Protein AF-A0A7S2BGM7-F1 (afdb_monomer_lite)

Radius of gyration: 14.48 Å; chains: 1; bounding box: 44×31×35 Å

Organism: NCBI:txid327968

Secondary structure (DSSP, 8-state):
--EE-S-EEES-EE--SSPEE-S--EEES-EE-S-EES-EEPTT-EEES-EETT-EES-EEES-EEES-B--SSGGGGTT-EEET-EEES-EEE---TTS---B-TT-EEES-EEE--SS-SS--EEEP-HHHHHHTT-TT-EEE---

Structure (mmCIF, N/CA/C/O backbone):
data_AF-A0A7S2BGM7-F1
#
_entry.id   AF-A0A7S2BGM7-F1
#
loop_
_atom_site.group_PDB
_atom_site.id
_atom_site.type_symbol
_atom_site.label_atom_id
_atom_site.label_alt_id
_atom_site.label_comp_id
_atom_site.label_asym_id
_atom_site.label_entity_id
_atom_site.label_seq_id
_atom_site.pdbx_PDB_ins_code
_atom_site.Cartn_x
_atom_site.Cartn_y
_atom_site.Cartn_z
_atom_site.occupancy
_atom_site.B_iso_or_equiv
_atom_site.auth_seq_id
_atom_site.auth_comp_id
_atom_site.auth_asym_id
_atom_site.auth_atom_id
_atom_site.pdbx_PDB_model_num
ATOM 1 N N . CYS A 1 1 ? -22.661 -4.334 13.065 1.00 34.50 1 CYS A N 1
ATOM 2 C CA . CYS A 1 1 ? -22.634 -2.870 12.850 1.00 34.50 1 CYS A CA 1
ATOM 3 C C . CYS A 1 1 ? -21.299 -2.376 13.364 1.00 34.50 1 CYS A C 1
ATOM 5 O O . CYS A 1 1 ? -21.236 -1.906 14.489 1.00 34.50 1 CYS A O 1
ATOM 7 N N . ASP A 1 2 ? -20.240 -2.517 12.574 1.00 39.84 2 ASP A N 1
ATOM 8 C CA . ASP A 1 2 ? -18.893 -2.179 13.034 1.00 39.84 2 ASP A CA 1
ATOM 9 C C . ASP A 1 2 ? -18.531 -0.811 12.476 1.00 39.84 2 ASP A C 1
ATOM 11 O O . ASP A 1 2 ? -18.000 -0.674 11.375 1.00 39.84 2 ASP A O 1
ATOM 15 N N . LEU A 1 3 ? -18.971 0.213 13.212 1.00 44.00 3 LEU A N 1
ATOM 16 C CA . LEU A 1 3 ? -18.771 1.618 12.886 1.00 44.00 3 LEU A CA 1
ATOM 17 C C . LEU A 1 3 ? -17.690 2.170 13.807 1.00 44.00 3 LEU A C 1
ATOM 19 O O . LEU A 1 3 ? -17.942 2.608 14.926 1.00 44.00 3 LEU A O 1
ATOM 23 N N . VAL A 1 4 ? -16.460 2.119 13.321 1.00 52.19 4 VAL A N 1
ATOM 24 C CA . VAL A 1 4 ? -15.341 2.781 13.968 1.00 52.19 4 VAL A CA 1
ATOM 25 C C . VAL A 1 4 ? -15.360 4.252 13.535 1.00 52.19 4 VAL A C 1
ATOM 27 O O . VAL A 1 4 ? -14.919 4.594 12.438 1.00 52.19 4 VAL A O 1
ATOM 30 N N . GLU A 1 5 ? -15.945 5.135 14.349 1.00 43.38 5 GLU A N 1
ATOM 31 C CA . GLU A 1 5 ? -15.914 6.580 14.095 1.00 43.38 5 GLU A CA 1
ATOM 32 C C . GLU A 1 5 ? -14.514 7.142 14.369 1.00 43.38 5 GLU A C 1
ATOM 34 O O . GLU A 1 5 ? -13.988 6.927 15.453 1.00 43.38 5 GLU A O 1
ATOM 39 N N . ALA A 1 6 ? -13.928 7.838 13.381 1.00 48.66 6 ALA A N 1
ATOM 40 C CA . ALA A 1 6 ? -12.696 8.640 13.460 1.00 48.66 6 ALA A CA 1
ATOM 41 C C . ALA A 1 6 ? -11.733 8.242 14.599 1.00 48.66 6 ALA A C 1
ATOM 43 O O . ALA A 1 6 ? -11.529 8.997 15.550 1.00 48.66 6 ALA A O 1
ATOM 44 N N . LEU A 1 7 ? -11.165 7.035 14.523 1.00 62.47 7 LEU A N 1
ATOM 45 C CA . LEU A 1 7 ? -10.219 6.574 15.531 1.00 62.47 7 LEU A CA 1
ATOM 46 C C . LEU A 1 7 ? -8.794 7.027 15.226 1.00 62.47 7 LEU A C 1
ATOM 48 O O . LEU A 1 7 ? -8.312 6.944 14.095 1.00 62.47 7 LEU A O 1
ATOM 52 N N . ASN A 1 8 ? -8.137 7.462 16.297 1.00 57.66 8 ASN A N 1
ATOM 53 C CA . ASN A 1 8 ? -6.714 7.731 16.372 1.00 57.66 8 ASN A CA 1
ATOM 54 C C . ASN A 1 8 ? -6.051 6.565 17.106 1.00 57.66 8 ASN A C 1
ATOM 56 O O . ASN A 1 8 ? -6.105 6.495 18.335 1.00 57.66 8 ASN A O 1
ATOM 60 N N . PHE A 1 9 ? -5.415 5.654 16.380 1.00 72.81 9 PHE A N 1
ATOM 61 C CA . PHE A 1 9 ? -4.743 4.500 16.983 1.00 72.81 9 PHE A CA 1
ATOM 62 C C . PHE A 1 9 ? -3.279 4.838 17.252 1.00 72.81 9 PHE A C 1
ATOM 64 O O . PHE A 1 9 ? -2.578 5.246 16.331 1.00 72.81 9 PHE A O 1
ATOM 71 N N . HIS A 1 10 ? -2.825 4.677 18.498 1.00 70.81 10 HIS A N 1
ATOM 72 C CA . HIS A 1 10 ? -1.474 5.056 18.921 1.00 70.81 10 HIS A CA 1
ATOM 73 C C . HIS A 1 10 ? -0.788 3.923 19.682 1.00 70.81 10 HIS A C 1
ATOM 75 O O . HIS A 1 10 ? -1.292 3.506 20.725 1.00 70.81 10 HIS A O 1
ATOM 81 N N . ARG A 1 11 ? 0.384 3.470 19.212 1.00 74.88 11 ARG A N 1
ATOM 82 C CA . ARG A 1 11 ? 1.224 2.466 19.906 1.00 74.88 11 ARG A CA 1
ATOM 83 C C . ARG A 1 11 ? 0.501 1.147 20.192 1.00 74.88 11 ARG A C 1
ATOM 85 O O . ARG A 1 11 ? 0.639 0.569 21.269 1.00 74.88 11 ARG A O 1
ATOM 92 N N . MET A 1 12 ? -0.296 0.680 19.233 1.00 76.56 12 MET A N 1
ATOM 93 C CA . MET A 1 12 ? -1.135 -0.513 19.388 1.00 76.56 12 MET A CA 1
ATOM 94 C C . MET A 1 12 ? -0.696 -1.650 18.471 1.00 76.56 12 MET A C 1
ATOM 96 O O . MET A 1 12 ? -0.184 -1.427 17.375 1.00 76.56 12 MET A O 1
ATOM 100 N N . LYS A 1 13 ? -0.989 -2.877 18.908 1.00 73.50 13 LYS A N 1
ATOM 101 C CA . LYS A 1 13 ? -1.021 -4.065 18.055 1.00 73.50 13 LYS A CA 1
ATOM 102 C C . LYS A 1 13 ? -2.469 -4.370 17.702 1.00 73.50 13 LYS A C 1
ATOM 104 O O . LYS A 1 13 ? -3.276 -4.567 18.608 1.00 73.50 13 LYS A O 1
ATOM 109 N N . LEU A 1 14 ? -2.802 -4.368 16.415 1.00 73.81 14 LEU A N 1
ATOM 110 C CA . LEU A 1 14 ? -4.174 -4.526 15.937 1.00 73.81 14 LEU A CA 1
ATOM 111 C C . LEU A 1 14 ? -4.318 -5.785 15.081 1.00 73.81 14 LEU A C 1
ATOM 113 O O . LEU A 1 14 ? -3.486 -6.067 14.222 1.00 73.81 14 LEU A O 1
ATOM 117 N N . ALA A 1 15 ? -5.419 -6.497 15.293 1.00 72.62 15 ALA A N 1
ATOM 118 C CA . ALA A 1 15 ? -5.949 -7.481 14.362 1.00 72.62 15 ALA A CA 1
ATOM 119 C C . ALA A 1 15 ? -7.284 -6.933 13.848 1.00 72.62 15 ALA A C 1
ATOM 121 O O . ALA A 1 15 ? -8.188 -6.662 14.640 1.00 72.62 15 ALA A O 1
ATOM 122 N N . LEU A 1 16 ? -7.390 -6.705 12.541 1.00 70.88 16 LEU A N 1
ATOM 123 C CA . LEU A 1 16 ? -8.629 -6.260 11.910 1.00 70.88 16 LEU A CA 1
ATOM 124 C C . LEU A 1 16 ? -9.284 -7.472 11.258 1.00 70.88 16 LEU A C 1
ATOM 126 O O . LEU A 1 16 ? -8.754 -8.012 10.293 1.00 70.88 16 LEU A O 1
ATOM 130 N N . ARG A 1 17 ? -10.433 -7.891 11.788 1.00 63.97 17 ARG A N 1
ATOM 131 C CA . ARG A 1 17 ? -11.284 -8.920 11.185 1.00 63.97 17 ARG A CA 1
ATOM 132 C C . ARG A 1 17 ? -12.664 -8.321 10.964 1.00 63.97 17 ARG A C 1
ATOM 134 O O . ARG A 1 17 ? -13.243 -7.793 11.907 1.00 63.97 17 ARG A O 1
ATOM 141 N N . ASP A 1 18 ? -13.129 -8.336 9.718 1.00 64.19 18 ASP A N 1
ATOM 142 C CA . ASP A 1 18 ? -14.453 -7.841 9.308 1.00 64.19 18 ASP A CA 1
ATOM 143 C C . ASP A 1 18 ? -14.756 -6.372 9.679 1.00 64.19 18 ASP A C 1
ATOM 145 O O . ASP A 1 18 ? -15.912 -5.954 9.767 1.00 64.19 18 ASP A O 1
ATOM 149 N N . VAL A 1 19 ? -13.719 -5.547 9.864 1.00 67.38 19 VAL A N 1
ATOM 150 C CA . VAL A 1 19 ? -13.874 -4.134 10.237 1.00 67.38 19 VAL A CA 1
ATOM 151 C C . VAL A 1 19 ? -14.038 -3.266 8.993 1.00 67.38 19 VAL A C 1
ATOM 153 O O . VAL A 1 19 ? -13.172 -3.232 8.118 1.00 67.38 19 VAL A O 1
ATOM 156 N N . ARG A 1 20 ? -15.117 -2.479 8.949 1.00 70.94 20 ARG A N 1
ATOM 157 C CA . ARG A 1 20 ? -15.300 -1.420 7.948 1.00 70.94 20 ARG A CA 1
ATOM 158 C C . ARG A 1 20 ? -14.925 -0.067 8.537 1.00 70.94 20 ARG A C 1
ATOM 160 O O . ARG A 1 20 ? -15.505 0.379 9.522 1.00 70.94 20 ARG A O 1
ATOM 167 N N . ILE A 1 21 ? -13.993 0.621 7.891 1.00 77.00 21 ILE A N 1
ATOM 168 C CA . ILE A 1 21 ? -13.610 1.987 8.250 1.00 77.00 21 ILE A CA 1
ATOM 169 C C . ILE A 1 21 ? -14.357 2.927 7.303 1.00 77.00 21 ILE A C 1
ATOM 171 O O . ILE A 1 21 ? -14.167 2.869 6.092 1.00 77.00 21 ILE A O 1
ATOM 175 N N . THR A 1 22 ? -15.250 3.765 7.828 1.00 77.25 22 THR A N 1
ATOM 176 C CA . THR A 1 22 ? -16.145 4.612 7.008 1.00 77.25 22 THR A CA 1
ATOM 177 C C . THR A 1 22 ? -15.783 6.095 7.038 1.00 77.25 22 THR A C 1
ATOM 179 O O . THR A 1 22 ? -16.210 6.851 6.165 1.00 77.25 22 THR A O 1
ATOM 182 N N . LYS A 1 23 ? -14.967 6.519 8.008 1.00 83.50 23 LYS A N 1
ATOM 183 C CA . LYS A 1 23 ? -14.429 7.881 8.137 1.00 83.50 23 LYS A CA 1
ATOM 184 C C . LYS A 1 23 ? -12.894 7.846 8.122 1.00 83.50 23 LYS A C 1
ATOM 186 O O . LYS A 1 23 ? -12.328 6.823 8.499 1.00 83.50 23 LYS A O 1
ATOM 191 N N . PRO A 1 24 ? -12.213 8.924 7.693 1.00 87.56 24 PRO A N 1
ATOM 192 C CA . PRO A 1 24 ? -10.753 8.970 7.712 1.00 87.56 24 PRO A CA 1
ATOM 193 C C . PRO A 1 24 ? -10.204 8.723 9.122 1.00 87.56 24 PRO A C 1
ATOM 195 O O . PRO A 1 24 ? -10.738 9.266 10.091 1.00 87.56 24 PRO A O 1
ATOM 198 N N . CYS A 1 25 ? -9.146 7.922 9.215 1.00 86.62 25 CYS A N 1
ATOM 199 C CA . CYS A 1 25 ? -8.480 7.571 10.471 1.00 86.62 25 CYS A CA 1
ATOM 200 C C . CYS A 1 25 ? -6.994 7.926 10.420 1.00 86.62 25 CYS A C 1
ATOM 202 O O . CYS A 1 25 ? -6.383 7.856 9.348 1.00 86.62 25 CYS A O 1
ATOM 204 N N . ASP A 1 26 ? -6.422 8.224 11.588 1.00 89.50 26 ASP A N 1
ATOM 205 C CA . ASP A 1 26 ? -4.979 8.372 11.760 1.00 89.50 26 ASP A CA 1
ATOM 206 C C . ASP A 1 26 ? -4.433 7.188 12.572 1.00 89.50 26 ASP A C 1
ATOM 208 O O . ASP A 1 26 ? -4.804 6.947 13.723 1.00 89.50 26 ASP A O 1
ATOM 212 N N . PHE A 1 27 ? -3.511 6.452 11.964 1.00 89.56 27 PHE A N 1
ATOM 213 C CA . PHE A 1 27 ? -2.786 5.343 12.573 1.00 89.56 27 PHE A CA 1
ATOM 214 C C . PHE A 1 27 ? -1.352 5.792 12.836 1.00 89.56 27 PHE A C 1
ATOM 216 O O . PHE A 1 27 ? -0.659 6.196 11.902 1.00 89.56 27 PHE A O 1
ATOM 223 N N . VAL A 1 28 ? -0.905 5.744 14.088 1.00 90.62 28 VAL A N 1
ATOM 224 C CA . VAL A 1 28 ? 0.414 6.233 14.508 1.00 90.62 28 VAL A CA 1
ATOM 225 C C . VAL A 1 28 ? 1.099 5.184 15.377 1.00 90.62 28 VAL A C 1
ATOM 227 O O . VAL A 1 28 ? 0.545 4.753 16.386 1.00 90.62 28 VAL A O 1
ATOM 230 N N . ASP A 1 29 ? 2.307 4.766 15.008 1.00 87.88 29 ASP A N 1
ATOM 231 C CA . ASP A 1 29 ? 3.061 3.727 15.727 1.00 87.88 29 ASP A CA 1
ATOM 232 C C . ASP A 1 29 ? 2.241 2.426 15.907 1.00 87.88 29 ASP A C 1
ATOM 234 O O . ASP A 1 29 ? 2.200 1.836 16.987 1.00 87.88 29 ASP A O 1
ATOM 238 N N . VAL A 1 30 ? 1.510 2.002 14.871 1.00 86.25 30 VAL A N 1
ATOM 239 C CA . VAL A 1 30 ? 0.638 0.813 14.912 1.00 86.25 30 VAL A CA 1
ATOM 240 C C . VAL A 1 30 ? 1.302 -0.370 14.214 1.00 86.25 30 VAL A C 1
ATOM 242 O O . VAL A 1 30 ? 1.827 -0.233 13.113 1.00 86.25 30 VAL A O 1
ATOM 245 N N . GLU A 1 31 ? 1.210 -1.558 14.805 1.00 86.81 31 GLU A N 1
ATOM 246 C CA . GLU A 1 31 ? 1.554 -2.821 14.144 1.00 86.81 31 GLU A CA 1
ATOM 247 C C . GLU A 1 31 ? 0.281 -3.640 13.897 1.00 86.81 31 GLU A C 1
ATOM 249 O O . GLU A 1 31 ? -0.403 -4.047 14.836 1.00 86.81 31 GLU A O 1
ATOM 254 N N . PHE A 1 32 ? -0.035 -3.911 12.632 1.00 84.75 32 PHE A N 1
ATOM 255 C CA . PHE A 1 32 ? -1.007 -4.936 12.268 1.00 84.75 32 PHE A CA 1
ATOM 256 C C . PHE A 1 32 ? -0.314 -6.294 12.340 1.00 84.75 32 PHE A C 1
ATOM 258 O O . PHE A 1 32 ? 0.615 -6.565 11.576 1.00 84.75 32 PHE A O 1
ATOM 265 N N . VAL A 1 33 ? -0.713 -7.100 13.325 1.00 79.81 33 VAL A N 1
ATOM 266 C CA . VAL A 1 33 ? -0.015 -8.344 13.697 1.00 79.81 33 VAL A CA 1
ATOM 267 C C . VAL A 1 33 ? -0.427 -9.556 12.868 1.00 79.81 33 VAL A C 1
ATOM 269 O O . VAL A 1 33 ? 0.285 -10.554 12.901 1.00 79.81 33 VAL A O 1
ATOM 272 N N . GLU A 1 34 ? -1.551 -9.446 12.163 1.00 81.94 34 GLU A N 1
ATOM 273 C CA . GLU A 1 34 ? -2.081 -10.420 11.208 1.00 81.94 34 GLU A CA 1
ATOM 274 C C . GLU A 1 34 ? -2.183 -9.758 9.826 1.00 81.94 34 GLU A C 1
ATOM 276 O O . GLU A 1 34 ? -2.185 -8.524 9.717 1.00 81.94 34 GLU A O 1
ATOM 281 N N . LYS A 1 35 ? -2.306 -10.573 8.772 1.00 82.31 35 LYS A N 1
ATOM 282 C CA . LYS A 1 35 ? -2.545 -10.088 7.409 1.00 82.31 35 LYS A CA 1
ATOM 283 C C . LYS A 1 35 ? -3.846 -9.285 7.357 1.00 82.31 35 LYS A C 1
ATOM 285 O O . LYS A 1 35 ? -4.902 -9.781 7.746 1.00 82.31 35 LYS A O 1
ATOM 290 N N . VAL A 1 36 ? -3.777 -8.054 6.856 1.00 83.38 36 VAL A N 1
ATOM 291 C CA . VAL A 1 36 ? -4.966 -7.214 6.657 1.00 83.38 36 VAL A CA 1
ATOM 292 C C . VAL A 1 36 ? -5.559 -7.551 5.290 1.00 83.38 36 VAL A C 1
ATOM 294 O O . VAL A 1 36 ? -4.881 -7.372 4.289 1.00 83.38 36 VAL A O 1
ATOM 297 N N . SER A 1 37 ? -6.801 -8.029 5.222 1.00 84.62 37 SER A N 1
ATOM 298 C CA . SER A 1 37 ? -7.455 -8.388 3.953 1.00 84.62 37 SER A CA 1
ATOM 299 C C . SER A 1 37 ? -8.813 -7.713 3.807 1.00 84.62 37 SER A C 1
ATOM 301 O O . SER A 1 37 ? -9.446 -7.372 4.807 1.00 84.62 37 SER A O 1
ATOM 303 N N . ASP A 1 38 ? -9.251 -7.532 2.560 1.00 83.56 38 ASP A N 1
ATOM 304 C CA . ASP A 1 38 ? -10.622 -7.145 2.196 1.00 83.56 38 ASP A CA 1
ATOM 305 C C . ASP A 1 38 ? -11.093 -5.844 2.875 1.00 83.56 38 ASP A C 1
ATOM 307 O O . ASP A 1 38 ? -12.233 -5.707 3.327 1.00 83.56 38 ASP A O 1
ATOM 311 N N . ILE A 1 39 ? -10.190 -4.861 2.943 1.00 84.19 39 ILE A N 1
ATOM 312 C CA . ILE A 1 39 ? -10.415 -3.580 3.618 1.00 84.19 39 ILE A CA 1
ATOM 313 C C . ILE A 1 39 ? -10.451 -2.409 2.637 1.00 84.19 39 ILE A C 1
ATOM 315 O O . ILE A 1 39 ? -9.638 -2.306 1.721 1.00 84.19 39 ILE A O 1
ATOM 319 N N . ALA A 1 40 ? -11.352 -1.458 2.877 1.00 87.06 40 ALA A N 1
ATOM 320 C CA . ALA A 1 40 ? -11.335 -0.160 2.216 1.00 87.06 40 ALA A CA 1
ATOM 321 C C . ALA A 1 40 ? -11.009 0.932 3.239 1.00 87.06 40 ALA A C 1
ATOM 323 O O . ALA A 1 40 ? -11.771 1.158 4.179 1.00 87.06 40 ALA A O 1
ATOM 324 N N . PHE A 1 41 ? -9.885 1.621 3.049 1.00 89.19 41 PHE A N 1
ATOM 325 C CA . PHE A 1 41 ? -9.534 2.795 3.835 1.00 89.19 41 PHE A CA 1
ATOM 326 C C . PHE A 1 41 ? -10.154 4.048 3.212 1.00 89.19 41 PHE A C 1
ATOM 328 O O . PHE A 1 41 ? -9.946 4.316 2.023 1.00 89.19 41 PHE A O 1
ATOM 335 N N . PRO A 1 42 ? -10.882 4.863 3.993 1.00 88.81 42 PRO A N 1
ATOM 336 C CA . PRO A 1 42 ? -11.428 6.119 3.506 1.00 88.81 42 PRO A CA 1
ATOM 337 C C . PRO A 1 42 ? -10.332 7.070 3.042 1.00 88.81 42 PRO A C 1
ATOM 339 O O . PRO A 1 42 ? -9.247 7.137 3.627 1.00 88.81 42 PRO A O 1
ATOM 342 N N . ARG A 1 43 ? -10.652 7.859 2.014 1.00 91.25 43 ARG A N 1
ATOM 343 C CA . ARG A 1 43 ? -9.756 8.896 1.494 1.00 91.25 43 ARG A CA 1
ATOM 344 C C . ARG A 1 43 ? -9.284 9.821 2.609 1.00 91.25 43 ARG A C 1
ATOM 346 O O . ARG A 1 43 ? -10.060 10.137 3.506 1.00 91.25 43 ARG A O 1
ATOM 353 N N . LYS A 1 44 ? -8.055 10.329 2.495 1.00 91.19 44 LYS A N 1
ATOM 354 C CA . LYS A 1 44 ? -7.394 11.198 3.485 1.00 91.19 44 LYS A CA 1
ATOM 355 C C . LYS A 1 44 ? -7.008 10.513 4.804 1.00 91.19 44 LYS A C 1
ATOM 357 O O . LYS A 1 44 ? -6.535 11.217 5.691 1.00 91.19 44 LYS A O 1
ATOM 362 N N . SER A 1 45 ? -7.165 9.192 4.938 1.00 92.69 45 SER A N 1
ATOM 363 C CA . SER A 1 45 ? -6.609 8.465 6.091 1.00 92.69 45 SER A CA 1
ATOM 364 C C . SER A 1 45 ? -5.083 8.574 6.107 1.00 92.69 45 SER A C 1
ATOM 366 O O . SER A 1 45 ? -4.451 8.630 5.041 1.00 92.69 45 SER A O 1
ATOM 368 N N . ARG A 1 46 ? -4.496 8.611 7.304 1.00 94.19 46 ARG A N 1
ATOM 369 C CA . ARG A 1 46 ? -3.053 8.778 7.497 1.00 94.19 46 ARG A CA 1
ATOM 370 C C . ARG A 1 46 ? -2.462 7.615 8.272 1.00 94.19 46 ARG A C 1
ATOM 372 O O . ARG A 1 46 ? -3.016 7.162 9.267 1.00 94.19 46 ARG A O 1
ATOM 379 N N . PHE A 1 47 ? -1.290 7.185 7.841 1.00 94.56 47 PHE A N 1
ATOM 380 C CA . PHE A 1 47 ? -0.532 6.096 8.431 1.00 94.56 47 PHE A CA 1
ATOM 381 C C . PHE A 1 47 ? 0.872 6.620 8.701 1.00 94.56 47 PHE A C 1
ATOM 383 O O . PHE A 1 47 ? 1.563 7.033 7.775 1.00 94.56 47 PHE A O 1
ATOM 390 N N . ARG A 1 48 ? 1.287 6.650 9.964 1.00 95.50 48 ARG A N 1
ATOM 391 C CA . ARG A 1 48 ? 2.602 7.127 10.398 1.00 95.50 48 ARG A CA 1
ATOM 392 C C . ARG A 1 48 ? 3.274 6.046 11.224 1.00 95.50 48 ARG A C 1
ATOM 394 O O . ARG A 1 48 ? 2.715 5.612 12.227 1.00 95.50 48 ARG A O 1
ATOM 401 N N . GLN A 1 49 ? 4.455 5.604 10.799 1.00 91.62 49 GLN A N 1
ATOM 402 C CA . GLN A 1 49 ? 5.206 4.530 11.461 1.00 91.62 49 GLN A CA 1
ATOM 403 C C . GLN A 1 49 ? 4.372 3.245 11.632 1.00 91.62 49 GLN A C 1
ATOM 405 O O . GLN A 1 49 ? 4.427 2.574 12.661 1.00 91.62 49 GLN A O 1
ATOM 410 N N . VAL A 1 50 ? 3.549 2.918 10.629 1.00 89.56 50 VAL A N 1
ATOM 411 C CA . VAL A 1 50 ? 2.682 1.734 10.662 1.00 89.56 50 VAL A CA 1
ATOM 412 C C . VAL A 1 50 ? 3.395 0.535 10.054 1.00 89.56 50 VAL A C 1
ATOM 414 O O . VAL A 1 50 ? 3.981 0.640 8.976 1.00 89.56 50 VAL A O 1
ATOM 417 N N . ARG A 1 51 ? 3.307 -0.622 10.710 1.00 89.19 51 ARG A N 1
ATOM 418 C CA . ARG A 1 51 ? 3.842 -1.893 10.214 1.00 89.19 51 ARG A CA 1
ATOM 419 C C . ARG A 1 51 ? 2.718 -2.874 9.905 1.00 89.19 51 ARG A C 1
ATOM 421 O O . ARG A 1 51 ? 1.984 -3.270 10.803 1.00 89.19 51 ARG A O 1
ATOM 428 N N . PHE A 1 52 ? 2.635 -3.319 8.659 1.00 87.44 52 PHE A N 1
ATOM 429 C CA . PHE A 1 52 ? 1.783 -4.426 8.226 1.00 87.44 52 PHE A CA 1
ATOM 430 C C . PHE A 1 52 ? 2.614 -5.706 8.260 1.00 87.44 52 PHE A C 1
ATOM 432 O O . PHE A 1 52 ? 3.287 -6.026 7.287 1.00 87.44 52 PHE A O 1
ATOM 439 N N . LYS A 1 53 ? 2.660 -6.400 9.404 1.00 82.00 53 LYS A N 1
ATOM 440 C CA . LYS A 1 53 ? 3.641 -7.472 9.648 1.00 82.00 53 LYS A CA 1
ATOM 441 C C . LYS A 1 53 ? 3.596 -8.571 8.581 1.00 82.00 53 LYS A C 1
ATOM 443 O O . LYS A 1 53 ? 4.640 -8.890 8.017 1.00 82.00 53 LYS A O 1
ATOM 448 N N . ASP A 1 54 ? 2.395 -9.058 8.283 1.00 79.38 54 ASP A N 1
ATOM 449 C CA . ASP A 1 54 ? 2.141 -10.097 7.274 1.00 79.38 54 ASP A CA 1
ATOM 450 C C . ASP A 1 54 ? 1.575 -9.500 5.966 1.00 79.38 54 ASP A C 1
ATOM 452 O O . ASP A 1 54 ? 1.028 -10.209 5.121 1.00 79.38 54 ASP A O 1
ATOM 456 N N . GLY A 1 55 ? 1.694 -8.177 5.805 1.00 83.81 55 GLY A N 1
ATOM 457 C CA . GLY A 1 55 ? 1.198 -7.429 4.656 1.00 83.81 55 GLY A CA 1
ATOM 458 C C . GLY A 1 55 ? -0.298 -7.104 4.675 1.00 83.81 55 GLY A C 1
ATOM 459 O O . GLY A 1 55 ? -1.016 -7.293 5.663 1.00 83.81 55 GLY A O 1
ATOM 460 N N . ILE A 1 56 ? -0.745 -6.561 3.549 1.00 85.00 56 ILE A N 1
ATOM 461 C CA . ILE A 1 56 ? -2.103 -6.154 3.232 1.00 85.00 56 ILE A CA 1
ATOM 462 C C . ILE A 1 56 ? -2.524 -6.723 1.865 1.00 85.00 56 ILE A C 1
ATOM 464 O O . ILE A 1 56 ? -1.805 -6.607 0.884 1.00 85.00 56 ILE A O 1
ATOM 468 N N . GLU A 1 57 ? -3.691 -7.345 1.769 1.00 83.38 57 GLU A N 1
ATOM 469 C CA . GLU A 1 57 ? -4.214 -7.946 0.537 1.00 83.38 57 GLU A CA 1
ATOM 470 C C . GLU A 1 57 ? -5.617 -7.409 0.227 1.00 83.38 57 GLU A C 1
ATOM 472 O O . GLU A 1 57 ? -6.349 -7.001 1.131 1.00 83.38 57 GLU A O 1
ATOM 477 N N . ARG A 1 58 ? -5.996 -7.391 -1.062 1.00 83.00 58 ARG A N 1
ATOM 478 C CA . ARG A 1 58 ? -7.360 -7.038 -1.525 1.00 83.00 58 ARG A CA 1
ATOM 479 C C . ARG A 1 58 ? -7.878 -5.746 -0.896 1.00 83.00 58 ARG A C 1
ATOM 481 O O . ARG A 1 58 ? -9.041 -5.619 -0.517 1.00 83.00 58 ARG A O 1
ATOM 488 N N . CYS A 1 59 ? -6.980 -4.784 -0.746 1.00 85.81 59 CYS A N 1
ATOM 489 C CA . CYS A 1 59 ? -7.273 -3.536 -0.080 1.00 85.81 59 CYS A CA 1
ATOM 490 C C . CYS A 1 59 ? -7.575 -2.422 -1.072 1.00 85.81 59 CYS A C 1
ATOM 492 O O . CYS A 1 59 ? -7.072 -2.410 -2.193 1.00 85.81 59 CYS A O 1
ATOM 494 N N . ILE A 1 60 ? -8.352 -1.436 -0.642 1.00 86.75 60 ILE A N 1
ATOM 495 C CA . ILE A 1 60 ? -8.589 -0.210 -1.397 1.00 86.75 60 ILE A CA 1
ATOM 496 C C . ILE A 1 60 ? -8.160 0.964 -0.527 1.00 86.75 60 ILE A C 1
ATOM 498 O O . ILE A 1 60 ? -8.752 1.222 0.518 1.00 86.75 60 ILE A O 1
ATOM 502 N N . ALA A 1 61 ? -7.152 1.707 -0.970 1.00 89.56 61 ALA A N 1
ATOM 503 C CA . ALA A 1 61 ? -6.781 2.994 -0.402 1.00 89.56 61 ALA A CA 1
ATOM 504 C C . ALA A 1 61 ? -6.605 3.997 -1.542 1.00 89.56 61 ALA A C 1
ATOM 506 O O . ALA A 1 61 ? -5.820 3.789 -2.465 1.00 89.56 61 ALA A O 1
ATOM 507 N N . SER A 1 62 ? -7.347 5.098 -1.487 1.00 91.56 62 SER A N 1
ATOM 508 C CA . SER A 1 62 ? -7.257 6.161 -2.485 1.00 91.56 62 SER A CA 1
ATOM 509 C C . SER A 1 62 ? -7.002 7.486 -1.789 1.00 91.56 62 SER A C 1
ATOM 511 O O . SER A 1 62 ? -7.675 7.788 -0.807 1.00 91.56 62 SER A O 1
ATOM 513 N N . CYS A 1 63 ? -6.062 8.293 -2.281 1.00 94.00 63 CYS A N 1
ATOM 514 C CA . CYS A 1 63 ? -5.748 9.594 -1.673 1.00 94.00 63 CYS A CA 1
ATOM 515 C C . CYS A 1 63 ? -5.405 9.500 -0.170 1.00 94.00 63 CYS A C 1
ATOM 517 O O . CYS A 1 63 ? -5.807 10.364 0.614 1.00 94.00 63 CYS A O 1
ATOM 519 N N . CYS A 1 64 ? -4.716 8.433 0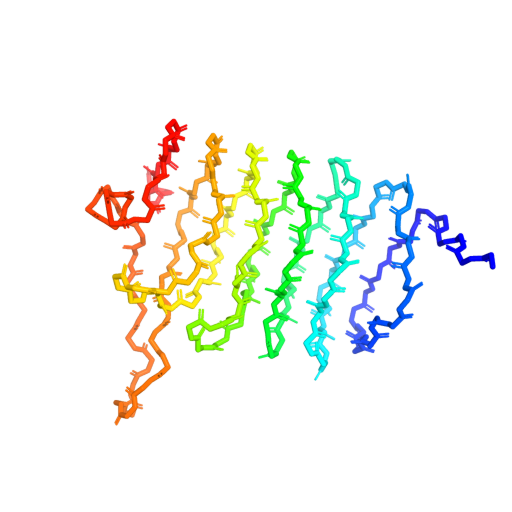.241 1.00 95.06 64 CYS A N 1
ATOM 520 C CA . CYS A 1 64 ? -4.224 8.243 1.608 1.00 95.06 64 CYS A CA 1
ATOM 521 C C . CYS A 1 64 ? -2.763 8.694 1.731 1.00 95.06 64 CYS A C 1
ATOM 523 O O . CYS A 1 64 ? -2.054 8.817 0.728 1.00 95.06 64 CYS A O 1
ATOM 525 N N . HIS A 1 65 ? -2.317 8.940 2.962 1.00 96.56 65 HIS A N 1
ATOM 526 C CA . HIS A 1 65 ? -0.950 9.369 3.251 1.00 96.56 65 HIS A CA 1
ATOM 527 C C . HIS A 1 65 ? -0.243 8.354 4.149 1.00 96.56 65 HIS A C 1
ATOM 529 O O . HIS A 1 65 ? -0.755 8.012 5.212 1.00 96.56 65 HIS A O 1
ATOM 535 N N . PHE A 1 66 ? 0.931 7.900 3.730 1.00 95.88 66 PHE A N 1
ATOM 536 C CA . PHE A 1 66 ? 1.753 6.919 4.424 1.00 95.88 66 PHE A CA 1
ATOM 537 C C . PHE A 1 66 ? 3.140 7.510 4.664 1.00 95.88 66 PHE A C 1
ATOM 539 O O . PHE A 1 66 ? 3.809 7.927 3.722 1.00 95.88 66 PHE A O 1
ATOM 546 N N . GLU A 1 67 ? 3.585 7.514 5.914 1.00 96.19 67 GLU A N 1
ATOM 547 C CA . GLU A 1 67 ? 4.868 8.069 6.333 1.00 96.19 67 GLU A CA 1
ATOM 548 C C . GLU A 1 67 ? 5.610 7.054 7.205 1.00 96.19 67 GLU A C 1
ATOM 550 O O . GLU A 1 67 ? 5.072 6.563 8.200 1.00 96.19 67 GLU A O 1
ATOM 555 N N . GLY A 1 68 ? 6.836 6.693 6.826 1.00 92.69 68 GLY A N 1
ATOM 556 C CA . GLY A 1 68 ? 7.660 5.747 7.585 1.00 92.69 68 GLY A CA 1
ATOM 557 C C . GLY A 1 68 ? 7.040 4.354 7.740 1.00 92.69 68 GLY A C 1
ATOM 558 O O . GLY A 1 68 ? 7.374 3.632 8.676 1.00 92.69 68 GLY A O 1
ATOM 559 N N . CYS A 1 69 ? 6.097 3.980 6.873 1.00 91.94 69 CYS A N 1
ATOM 560 C CA . CYS A 1 69 ? 5.369 2.722 6.996 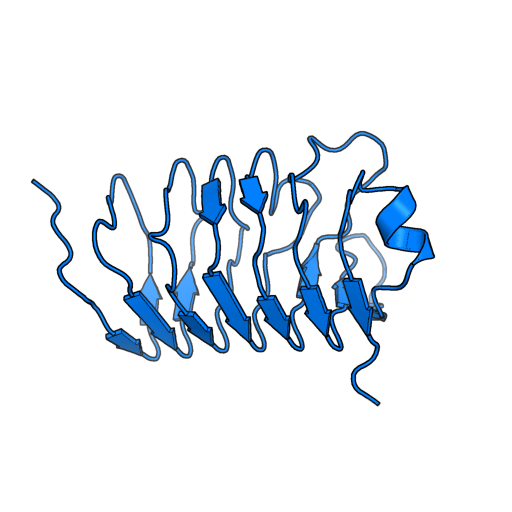1.00 91.94 69 CYS A CA 1
ATOM 561 C C . CYS A 1 69 ? 6.162 1.545 6.418 1.00 91.94 69 CYS A C 1
ATOM 563 O O . CYS A 1 69 ? 6.959 1.708 5.496 1.00 91.94 69 CYS A O 1
ATOM 565 N N . ASN A 1 70 ? 5.904 0.344 6.926 1.00 89.75 70 ASN A N 1
ATOM 566 C CA . ASN A 1 70 ? 6.368 -0.917 6.356 1.00 89.75 70 ASN A CA 1
ATOM 567 C C . ASN A 1 70 ? 5.145 -1.706 5.876 1.00 89.75 70 ASN A C 1
ATOM 569 O O . ASN A 1 70 ? 4.323 -2.108 6.700 1.00 89.75 70 ASN A O 1
ATOM 573 N N . LEU A 1 71 ? 5.026 -1.903 4.561 1.00 87.00 71 LEU A N 1
ATOM 574 C CA . LEU A 1 71 ? 3.883 -2.573 3.928 1.00 87.00 71 LEU A CA 1
ATOM 575 C C . LEU A 1 71 ? 3.995 -4.107 3.898 1.00 87.00 71 LEU A C 1
ATOM 577 O O . LEU A 1 71 ? 3.232 -4.759 3.196 1.00 87.00 71 LEU A O 1
ATOM 581 N N . GLY A 1 72 ? 4.909 -4.678 4.677 1.00 79.56 72 GLY A N 1
ATOM 582 C CA . GLY A 1 72 ? 5.070 -6.113 4.860 1.00 79.56 72 GLY A CA 1
ATOM 583 C C . GLY A 1 72 ? 6.224 -6.713 4.073 1.00 79.56 72 GLY A C 1
ATOM 584 O O . GLY A 1 72 ? 6.984 -6.023 3.392 1.00 79.56 72 GLY A O 1
ATOM 585 N N . TYR A 1 73 ? 6.357 -8.029 4.220 1.00 72.50 73 TYR A N 1
ATOM 586 C CA . TYR A 1 73 ? 7.426 -8.840 3.647 1.00 72.50 73 TYR A CA 1
ATOM 587 C C . TYR A 1 73 ? 6.830 -9.927 2.756 1.00 72.50 73 TYR A C 1
ATOM 589 O O . TYR A 1 73 ? 5.759 -10.454 3.047 1.00 72.50 73 TYR A O 1
ATOM 597 N N . GLY A 1 74 ? 7.556 -10.314 1.714 1.00 66.88 74 GLY A N 1
ATOM 598 C CA . GLY A 1 74 ? 7.113 -11.333 0.769 1.00 66.88 74 GLY A CA 1
ATOM 599 C C . GLY A 1 74 ? 6.240 -10.773 -0.349 1.00 66.88 74 GLY A C 1
ATOM 600 O O . GLY A 1 74 ? 5.669 -9.689 -0.252 1.00 66.88 74 GLY A O 1
ATOM 601 N N . GLN A 1 75 ? 6.155 -11.535 -1.435 1.00 65.69 75 GLN A N 1
ATOM 602 C CA . GLN A 1 75 ? 5.504 -11.119 -2.679 1.00 65.69 75 GLN A CA 1
ATOM 603 C C . GLN A 1 75 ? 4.011 -10.803 -2.509 1.00 65.69 75 GLN A C 1
ATOM 605 O O . GLN A 1 75 ? 3.484 -9.902 -3.157 1.00 65.69 75 GLN A O 1
ATOM 610 N N . ASP A 1 76 ? 3.345 -11.499 -1.587 1.00 71.12 76 ASP A N 1
ATOM 611 C CA . ASP A 1 76 ? 1.901 -11.385 -1.381 1.00 71.12 76 ASP A CA 1
ATOM 612 C C . ASP A 1 76 ? 1.500 -10.269 -0.407 1.00 71.12 76 ASP A C 1
ATOM 614 O O . ASP A 1 76 ? 0.313 -10.094 -0.116 1.00 71.12 76 ASP A O 1
ATOM 618 N N . ALA A 1 77 ? 2.471 -9.512 0.115 1.00 75.12 77 ALA A N 1
ATOM 619 C CA . ALA A 1 77 ? 2.226 -8.526 1.162 1.00 75.12 77 ALA A CA 1
ATOM 620 C C . ALA A 1 77 ? 1.502 -7.261 0.687 1.00 75.12 77 ALA A C 1
ATOM 622 O O . ALA A 1 77 ? 1.063 -6.485 1.521 1.00 75.12 77 ALA A O 1
ATOM 623 N N . VAL A 1 78 ? 1.360 -7.033 -0.619 1.00 76.44 78 VAL A N 1
ATOM 624 C CA . VAL A 1 78 ? 0.477 -5.984 -1.176 1.00 76.44 78 VAL A CA 1
ATOM 625 C C . VAL A 1 78 ? -0.416 -6.525 -2.299 1.00 76.44 78 VAL A C 1
ATOM 627 O O . VAL A 1 78 ? -0.928 -5.765 -3.123 1.00 76.44 78 VAL A O 1
ATOM 630 N N . ALA A 1 79 ? -0.589 -7.849 -2.368 1.00 74.88 79 ALA A N 1
ATOM 631 C CA . ALA A 1 79 ? -1.274 -8.512 -3.472 1.00 74.88 79 ALA A CA 1
ATOM 632 C C . ALA A 1 79 ? -2.711 -8.003 -3.656 1.00 74.88 79 ALA A C 1
ATOM 634 O O . ALA A 1 79 ? -3.474 -7.849 -2.699 1.00 74.88 79 ALA A O 1
ATOM 635 N N . ALA A 1 80 ? -3.092 -7.761 -4.914 1.00 78.69 80 ALA A N 1
ATOM 636 C CA . ALA A 1 80 ? -4.444 -7.339 -5.296 1.00 78.69 80 ALA A CA 1
ATOM 637 C C . ALA A 1 80 ? -4.955 -6.053 -4.601 1.00 78.69 80 ALA A C 1
ATOM 639 O O . ALA A 1 80 ? -6.162 -5.813 -4.548 1.00 78.69 80 ALA A O 1
ATOM 640 N N . CYS A 1 81 ? -4.062 -5.210 -4.078 1.00 84.94 81 CYS A N 1
ATOM 641 C CA . CYS A 1 81 ? -4.426 -3.911 -3.520 1.00 84.94 81 CYS A CA 1
ATOM 642 C C . CYS A 1 81 ? -4.550 -2.817 -4.594 1.00 84.94 81 CYS A C 1
ATOM 644 O O . CYS A 1 81 ? -3.765 -2.751 -5.538 1.00 84.94 81 CYS A O 1
ATOM 646 N N . LEU A 1 82 ? -5.497 -1.897 -4.403 1.00 87.56 82 LEU A N 1
ATOM 647 C CA . LEU A 1 82 ? -5.660 -0.652 -5.153 1.00 87.56 82 LEU A CA 1
ATOM 648 C C . LEU A 1 82 ? -5.219 0.525 -4.269 1.00 87.56 82 LEU A C 1
ATOM 650 O O . LEU A 1 82 ? -6.007 1.049 -3.485 1.00 87.56 82 LEU A O 1
ATOM 654 N N . LEU A 1 83 ? -3.961 0.940 -4.397 1.00 88.50 83 LEU A N 1
ATOM 655 C CA . LEU A 1 83 ? -3.304 2.009 -3.638 1.00 88.50 83 LEU A CA 1
ATOM 656 C C . LEU A 1 83 ? -3.090 3.246 -4.529 1.00 88.50 83 LEU A C 1
ATOM 658 O O . LEU A 1 83 ? -1.964 3.593 -4.884 1.00 88.50 83 LEU A O 1
ATOM 662 N N . THR A 1 84 ? -4.176 3.897 -4.939 1.00 89.56 84 THR A N 1
ATOM 663 C CA . THR A 1 84 ? -4.152 4.896 -6.024 1.00 89.56 84 THR A CA 1
ATOM 664 C C . THR A 1 84 ? -4.141 6.338 -5.524 1.00 89.56 84 THR A C 1
ATOM 666 O O . THR A 1 84 ? -4.847 6.692 -4.578 1.00 89.56 84 THR A O 1
ATOM 669 N N . HIS A 1 85 ? -3.400 7.219 -6.201 1.00 92.88 85 HIS A N 1
ATOM 670 C CA . HIS A 1 85 ? -3.270 8.635 -5.819 1.00 92.88 85 HIS A CA 1
ATOM 671 C C . HIS A 1 85 ? -2.828 8.839 -4.359 1.00 92.88 85 HIS A C 1
ATOM 673 O O . HIS A 1 85 ? -3.201 9.823 -3.721 1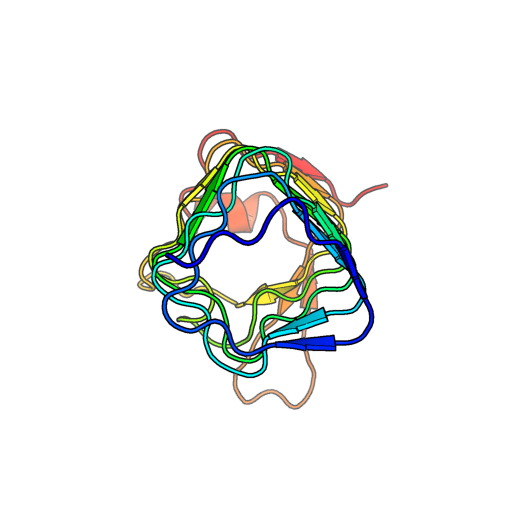.00 92.88 85 HIS A 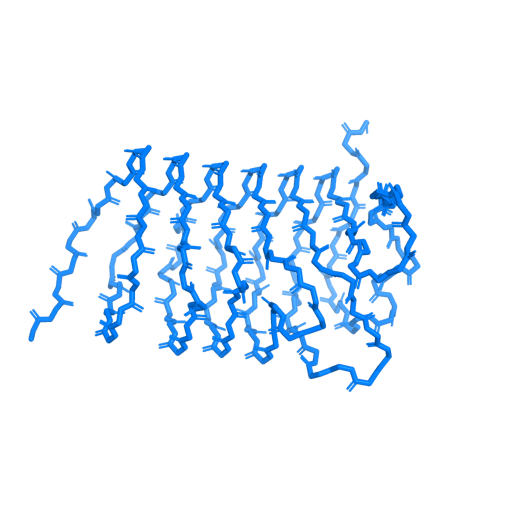O 1
ATOM 679 N N . CYS A 1 86 ? -2.090 7.883 -3.802 1.00 93.38 86 CYS A N 1
ATOM 680 C CA . CYS A 1 86 ? -1.591 7.932 -2.436 1.00 93.38 86 CYS A CA 1
ATOM 681 C C . CYS A 1 86 ? -0.255 8.674 -2.376 1.00 93.38 86 CYS A C 1
ATOM 683 O O . CYS A 1 86 ? 0.464 8.787 -3.368 1.00 93.38 86 CYS A O 1
ATOM 685 N N . HIS A 1 87 ? 0.088 9.168 -1.194 1.00 95.62 87 HIS A N 1
ATOM 686 C CA . HIS A 1 87 ? 1.404 9.726 -0.922 1.00 95.62 87 HIS A CA 1
ATOM 687 C C . HIS A 1 87 ? 2.161 8.800 0.022 1.00 95.62 87 HIS A C 1
ATOM 689 O O . HIS A 1 87 ? 1.681 8.528 1.120 1.00 95.62 87 HIS A O 1
ATOM 695 N N . PHE A 1 88 ? 3.334 8.343 -0.400 1.00 93.62 88 PHE A N 1
ATOM 696 C CA . PHE A 1 88 ? 4.233 7.504 0.376 1.00 93.62 88 PHE A CA 1
ATOM 697 C C . PHE A 1 88 ? 5.528 8.267 0.633 1.00 93.62 88 PHE A C 1
ATOM 699 O O . PHE A 1 88 ? 6.222 8.643 -0.309 1.00 93.62 88 PHE A O 1
ATOM 706 N N . GLN A 1 89 ? 5.873 8.462 1.901 1.00 94.25 89 GLN A N 1
ATOM 707 C CA . GLN A 1 89 ? 7.100 9.119 2.329 1.00 94.25 89 GLN A CA 1
ATOM 708 C C . GLN A 1 89 ? 7.900 8.187 3.230 1.00 94.25 89 GLN A C 1
ATOM 710 O O . GLN A 1 89 ? 7.373 7.654 4.208 1.00 94.25 89 GLN A O 1
ATOM 715 N N . SER A 1 90 ? 9.173 7.964 2.906 1.00 92.56 90 SER A N 1
ATOM 716 C CA . SER A 1 90 ? 10.089 7.122 3.691 1.00 92.56 90 SER A CA 1
ATOM 717 C C . SER A 1 90 ? 9.533 5.722 3.997 1.00 92.56 90 SER A C 1
ATOM 719 O O . SER A 1 90 ? 9.862 5.119 5.018 1.00 92.56 90 SER A O 1
ATOM 721 N N . CYS A 1 91 ? 8.650 5.209 3.135 1.00 90.69 91 CYS A N 1
ATOM 722 C CA . CYS A 1 91 ? 7.995 3.919 3.317 1.00 90.69 91 CYS A CA 1
ATOM 723 C C . CYS A 1 91 ? 8.839 2.780 2.746 1.00 90.69 91 CYS A C 1
ATOM 725 O O . CYS A 1 91 ? 9.642 2.966 1.827 1.00 90.69 91 CYS A O 1
ATOM 727 N N . ARG A 1 92 ? 8.619 1.583 3.278 1.00 87.62 92 ARG A N 1
ATOM 728 C CA . ARG A 1 92 ? 9.229 0.333 2.841 1.00 87.62 92 ARG A CA 1
ATOM 729 C C . ARG A 1 92 ? 8.177 -0.558 2.195 1.00 87.62 92 ARG A C 1
ATOM 731 O O . ARG A 1 92 ? 7.142 -0.835 2.803 1.00 87.62 92 ARG A O 1
ATOM 738 N N . PHE A 1 93 ? 8.464 -0.987 0.976 1.00 83.44 93 PHE A N 1
ATOM 739 C CA . PHE A 1 93 ? 7.630 -1.880 0.183 1.00 83.44 93 PHE A CA 1
ATOM 740 C C . PHE A 1 93 ? 8.249 -3.276 0.138 1.00 83.44 93 PHE A C 1
ATOM 742 O O . PHE A 1 93 ? 9.477 -3.371 0.066 1.00 83.44 93 PHE A O 1
ATOM 749 N N . PRO A 1 94 ? 7.443 -4.348 0.121 1.00 78.81 94 PRO A N 1
ATOM 750 C CA . PRO A 1 94 ? 7.954 -5.666 -0.222 1.00 78.81 94 PRO A CA 1
ATOM 751 C C . PRO A 1 94 ? 8.492 -5.657 -1.656 1.00 78.81 94 PRO A C 1
ATOM 753 O O . PRO A 1 94 ? 8.033 -4.903 -2.519 1.00 78.81 94 PRO A O 1
ATOM 756 N N . PHE A 1 95 ? 9.469 -6.508 -1.927 1.00 73.19 95 PHE A N 1
ATOM 757 C CA . PHE A 1 95 ? 9.884 -6.781 -3.293 1.00 73.19 95 PHE A CA 1
ATOM 758 C C . PHE A 1 95 ? 8.804 -7.551 -4.046 1.00 73.19 95 PHE A C 1
ATOM 760 O O . PHE A 1 95 ? 8.347 -8.596 -3.588 1.00 73.19 95 PHE A O 1
ATOM 767 N N . LEU A 1 96 ? 8.438 -7.036 -5.218 1.00 65.31 96 LEU A N 1
ATOM 768 C CA . LEU A 1 96 ? 7.480 -7.666 -6.117 1.00 65.31 96 LEU A CA 1
ATOM 769 C C . LEU A 1 96 ? 8.243 -8.250 -7.304 1.00 65.31 96 LEU A C 1
ATOM 771 O O . LEU A 1 96 ? 8.959 -7.523 -8.006 1.00 65.31 96 LEU A O 1
ATOM 775 N N . GLU A 1 97 ? 8.094 -9.554 -7.511 1.00 61.16 97 GLU A N 1
ATOM 776 C CA . GLU A 1 97 ? 8.592 -10.230 -8.706 1.00 61.16 97 GLU A CA 1
ATOM 777 C C . GLU A 1 97 ? 7.713 -9.903 -9.917 1.00 61.16 97 GLU A C 1
ATOM 779 O O . GLU A 1 97 ? 6.620 -9.354 -9.784 1.00 61.16 97 GLU A O 1
ATOM 784 N N . ALA A 1 98 ? 8.213 -10.202 -11.119 1.00 58.41 98 ALA A N 1
ATOM 785 C CA . ALA A 1 98 ? 7.545 -9.843 -12.372 1.00 58.41 98 ALA A CA 1
ATOM 786 C C . ALA A 1 98 ? 6.133 -10.450 -12.516 1.00 58.41 98 ALA A C 1
ATOM 788 O O . ALA A 1 98 ? 5.295 -9.846 -13.180 1.00 58.41 98 ALA A O 1
ATOM 789 N N . ASP A 1 99 ? 5.872 -11.584 -11.855 1.00 58.59 99 ASP A N 1
ATOM 790 C CA . ASP A 1 99 ? 4.630 -12.357 -11.980 1.00 58.59 99 ASP A CA 1
ATOM 791 C C . ASP A 1 99 ? 3.707 -12.246 -10.750 1.00 58.59 99 ASP A C 1
ATOM 793 O O . ASP A 1 99 ? 2.660 -12.894 -10.693 1.00 58.59 99 ASP A O 1
ATOM 797 N N . SER A 1 100 ? 4.065 -11.433 -9.748 1.00 58.12 100 SER A N 1
ATOM 798 C CA . SER A 1 100 ? 3.212 -11.244 -8.569 1.00 58.12 100 SER A CA 1
ATOM 799 C C . SER A 1 100 ? 1.913 -10.511 -8.948 1.00 58.12 100 SER A C 1
ATOM 801 O O . SER A 1 100 ? 1.954 -9.604 -9.783 1.00 58.12 100 SER A O 1
ATOM 803 N N . PRO A 1 101 ? 0.757 -10.831 -8.328 1.00 59.59 101 PRO A N 1
ATOM 804 C CA . PRO A 1 101 ? -0.494 -10.101 -8.540 1.00 59.59 101 PRO A CA 1
ATOM 805 C C . PRO A 1 101 ? -0.321 -8.627 -8.148 1.00 59.59 101 PRO A C 1
ATOM 807 O O . PRO A 1 101 ? -0.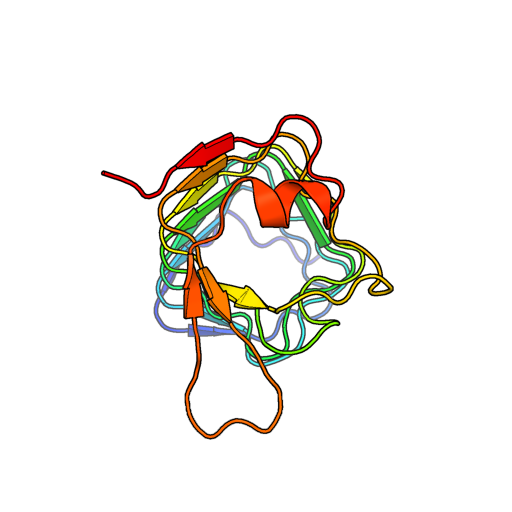366 -8.256 -6.974 1.00 59.59 101 PRO A O 1
ATOM 810 N N . VAL A 1 102 ? -0.068 -7.796 -9.162 1.00 62.22 102 VAL A N 1
ATOM 811 C CA . VAL A 1 102 ? 0.474 -6.443 -9.010 1.00 62.22 102 VAL A CA 1
ATOM 812 C C . VAL A 1 102 ? -0.499 -5.552 -8.238 1.00 62.22 102 VAL A C 1
ATOM 814 O O . VAL A 1 102 ? -1.649 -5.369 -8.641 1.00 62.22 102 VAL A O 1
ATOM 817 N N . ALA A 1 103 ? -0.024 -4.958 -7.140 1.00 73.69 103 ALA A N 1
ATOM 818 C CA . ALA A 1 103 ? -0.718 -3.857 -6.486 1.00 73.69 103 ALA A CA 1
ATOM 819 C C . ALA A 1 103 ? -0.852 -2.690 -7.472 1.00 73.69 103 ALA A C 1
ATOM 821 O O . ALA A 1 103 ? 0.143 -2.206 -8.014 1.00 73.69 103 ALA A O 1
ATOM 822 N N . ASN A 1 104 ? -2.065 -2.193 -7.693 1.00 80.50 104 ASN A N 1
ATOM 823 C CA . ASN A 1 104 ? -2.254 -1.017 -8.526 1.00 80.50 104 ASN A CA 1
ATOM 824 C C . ASN A 1 104 ? -1.957 0.240 -7.711 1.00 80.50 104 ASN A C 1
ATOM 826 O O . ASN A 1 104 ? -2.730 0.636 -6.841 1.00 80.50 104 ASN A O 1
ATOM 830 N N . LEU A 1 105 ? -0.840 0.878 -8.025 1.00 84.06 105 LEU A N 1
ATOM 831 C CA . LEU A 1 105 ? -0.337 2.059 -7.333 1.00 84.06 105 LEU A CA 1
ATOM 832 C C . LEU A 1 105 ? -0.493 3.339 -8.177 1.00 84.06 105 LEU A C 1
ATOM 834 O O . LEU A 1 105 ? 0.142 4.345 -7.874 1.00 84.06 105 LEU A O 1
ATOM 838 N N . SER A 1 106 ? -1.316 3.324 -9.234 1.00 85.06 106 SER A N 1
ATOM 839 C CA . SER A 1 106 ? -1.419 4.410 -10.219 1.00 85.06 106 SER A CA 1
ATOM 840 C C . SER A 1 106 ? -1.671 5.789 -9.600 1.00 85.06 106 SER A C 1
ATOM 842 O O . SER A 1 106 ? -2.515 5.934 -8.706 1.00 85.06 106 SER A O 1
ATOM 844 N N . GLY A 1 107 ? -0.996 6.811 -10.125 1.00 87.62 107 GLY A N 1
ATOM 845 C CA . GLY A 1 107 ? -1.138 8.199 -9.677 1.00 87.62 107 GLY A CA 1
ATOM 846 C C . GLY A 1 107 ? -0.512 8.496 -8.311 1.00 87.62 107 GLY A C 1
ATOM 847 O O . GLY A 1 107 ? -0.662 9.611 -7.814 1.00 87.62 107 GLY A O 1
ATOM 848 N N . SER A 1 108 ? 0.141 7.521 -7.674 1.00 90.19 108 SER A N 1
ATOM 849 C CA . SER A 1 108 ? 0.748 7.698 -6.354 1.00 90.19 108 SER A CA 1
ATOM 850 C C . SER A 1 108 ? 2.119 8.372 -6.425 1.00 90.19 108 SER A C 1
ATOM 852 O O . SER A 1 108 ? 2.865 8.237 -7.396 1.00 90.19 108 SER A O 1
ATOM 854 N N . ASN A 1 109 ? 2.458 9.092 -5.360 1.00 91.50 109 ASN A N 1
ATOM 855 C CA . ASN A 1 109 ? 3.738 9.766 -5.188 1.00 91.50 109 ASN A CA 1
ATOM 856 C C . ASN A 1 109 ? 4.592 9.017 -4.159 1.00 91.50 109 ASN A C 1
ATOM 858 O O . ASN A 1 109 ? 4.108 8.710 -3.070 1.00 91.50 109 ASN A O 1
ATOM 862 N N . PHE A 1 110 ? 5.851 8.758 -4.498 1.00 89.75 110 PHE A N 1
ATOM 863 C CA . PHE A 1 110 ? 6.830 8.095 -3.648 1.00 89.75 110 PHE A CA 1
ATOM 864 C C . PHE A 1 110 ? 8.002 9.042 -3.381 1.00 89.75 110 PHE A C 1
ATOM 866 O O . PHE A 1 110 ? 8.715 9.436 -4.304 1.00 89.75 110 PHE A O 1
ATOM 873 N N . VAL A 1 111 ? 8.233 9.368 -2.114 1.00 90.94 111 VAL A N 1
ATOM 874 C CA . VAL A 1 111 ? 9.329 10.228 -1.656 1.00 90.94 111 VAL A CA 1
ATOM 875 C C . VAL A 1 111 ? 10.215 9.427 -0.711 1.00 90.94 111 VAL A C 1
ATOM 877 O O . VAL A 1 111 ? 9.727 8.887 0.283 1.00 90.94 111 VAL A O 1
ATOM 880 N N . SER A 1 112 ? 11.501 9.289 -1.035 1.00 88.94 112 SER A N 1
ATOM 881 C CA . SER A 1 112 ? 12.495 8.555 -0.228 1.00 88.94 112 SER A CA 1
ATOM 882 C C . SER A 1 112 ? 12.074 7.122 0.151 1.00 88.94 112 SER A C 1
ATOM 884 O O . SER A 1 112 ? 12.498 6.583 1.175 1.00 88.94 112 SER A O 1
ATOM 886 N N . CYS A 1 113 ? 11.208 6.492 -0.647 1.00 87.19 113 CYS A N 1
ATOM 887 C CA . CYS A 1 113 ? 10.705 5.147 -0.378 1.00 87.19 113 CYS A CA 1
ATOM 888 C C . CYS A 1 113 ? 11.707 4.079 -0.819 1.00 87.19 113 CYS A C 1
ATOM 890 O O . CYS A 1 113 ? 12.516 4.293 -1.725 1.00 87.19 113 CYS A O 1
ATOM 892 N N . ARG A 1 114 ? 11.649 2.908 -0.186 1.00 84.94 114 ARG A N 1
ATOM 893 C CA . ARG A 1 114 ? 12.585 1.807 -0.429 1.00 84.94 114 ARG A CA 1
ATOM 894 C C . ARG A 1 114 ? 11.844 0.495 -0.654 1.00 84.94 114 ARG A C 1
ATOM 896 O O . ARG A 1 114 ? 10.775 0.282 -0.089 1.00 84.94 114 ARG A O 1
ATOM 903 N N . ILE A 1 115 ? 12.433 -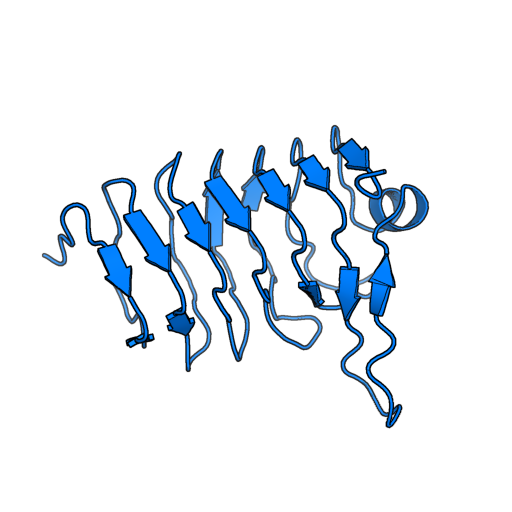0.391 -1.442 1.00 79.00 115 ILE A N 1
ATOM 904 C CA . ILE A 1 115 ? 12.012 -1.788 -1.575 1.00 79.00 115 ILE A CA 1
ATOM 905 C C . ILE A 1 115 ? 12.857 -2.610 -0.610 1.00 79.00 115 ILE A C 1
ATOM 907 O O . ILE A 1 115 ? 14.071 -2.424 -0.574 1.00 79.00 115 ILE A O 1
ATOM 911 N N . GLN A 1 116 ? 12.237 -3.495 0.160 1.00 73.12 116 GLN A N 1
ATOM 912 C CA . GLN A 1 116 ? 12.903 -4.463 1.023 1.00 73.12 116 GLN A CA 1
ATOM 913 C C . GLN A 1 116 ? 12.789 -5.860 0.417 1.00 73.12 116 GLN A C 1
ATOM 915 O O . GLN A 1 116 ? 11.697 -6.305 0.054 1.00 73.12 116 GLN A O 1
ATOM 920 N N . TRP A 1 117 ? 13.916 -6.563 0.324 1.00 65.00 117 TRP A N 1
ATOM 921 C CA . TRP A 1 117 ? 13.935 -7.961 -0.091 1.00 65.00 117 TRP A CA 1
ATOM 922 C C . TRP A 1 117 ? 13.670 -8.879 1.103 1.00 65.00 117 TRP A C 1
ATOM 924 O O . TRP A 1 117 ? 14.296 -8.734 2.150 1.00 65.00 117 TRP A O 1
ATOM 934 N N . SER A 1 118 ? 12.761 -9.842 0.947 1.00 59.12 118 SER A N 1
ATOM 935 C CA . SER A 1 118 ? 12.603 -10.951 1.890 1.00 59.12 118 SER A CA 1
ATOM 936 C C . SER A 1 118 ? 12.964 -12.253 1.180 1.00 59.12 118 SER A C 1
ATOM 938 O O . SER A 1 118 ? 12.103 -12.947 0.642 1.00 59.12 118 SER A O 1
ATOM 940 N N . GLY A 1 119 ? 14.252 -12.570 1.137 1.00 44.12 119 GLY A N 1
ATOM 941 C CA . GLY A 1 119 ? 14.731 -13.818 0.557 1.00 44.12 119 GLY A CA 1
ATOM 942 C C . GLY A 1 119 ? 16.217 -14.007 0.815 1.00 44.12 119 GLY A C 1
ATOM 943 O O . GLY A 1 119 ? 17.009 -13.225 0.315 1.00 44.12 119 GLY A O 1
ATOM 944 N N . GLN A 1 120 ? 16.551 -15.031 1.611 1.00 41.22 120 GLN A N 1
ATOM 945 C CA . GLN A 1 120 ? 17.846 -15.726 1.786 1.00 41.22 120 GLN A CA 1
ATOM 946 C C . GLN A 1 120 ? 19.160 -14.947 1.999 1.00 41.22 120 GLN A C 1
ATOM 948 O O . GLN A 1 120 ? 20.141 -15.574 2.398 1.00 41.22 120 GLN A O 1
ATOM 953 N N . PHE A 1 121 ? 19.221 -13.632 1.814 1.00 42.09 121 PHE A N 1
ATOM 954 C CA . PHE A 1 121 ? 20.413 -12.841 2.090 1.00 42.09 121 PHE A CA 1
ATOM 955 C C . PHE A 1 121 ? 20.359 -12.296 3.528 1.00 42.09 121 PHE A C 1
ATOM 957 O O . PHE A 1 121 ? 19.351 -11.713 3.926 1.00 42.09 121 PHE A O 1
ATOM 964 N N . PRO A 1 122 ? 21.420 -12.477 4.337 1.00 40.47 122 PRO A N 1
ATOM 965 C CA . PRO A 1 122 ? 21.451 -12.096 5.756 1.00 40.47 122 PRO A CA 1
ATOM 966 C C . PRO A 1 122 ? 21.465 -10.576 6.006 1.00 40.47 122 PRO A C 1
ATOM 968 O O . PRO A 1 122 ? 21.543 -10.135 7.153 1.00 40.47 122 PRO A O 1
ATOM 971 N N . HIS A 1 123 ? 21.380 -9.767 4.951 1.00 45.53 123 HIS A N 1
ATOM 972 C CA . HIS A 1 123 ? 21.336 -8.317 5.017 1.00 45.53 123 HIS A CA 1
ATOM 973 C C . HIS A 1 123 ? 20.061 -7.849 4.319 1.00 45.53 123 HIS A C 1
ATOM 975 O O . HIS A 1 123 ? 19.833 -8.189 3.160 1.00 45.53 123 HIS A O 1
ATOM 981 N N . GLU A 1 124 ? 19.222 -7.084 5.023 1.00 46.28 124 GLU A N 1
ATOM 982 C CA . GLU A 1 124 ? 18.115 -6.353 4.404 1.00 46.28 124 GLU A CA 1
ATOM 983 C C . GLU A 1 124 ? 18.696 -5.339 3.409 1.00 46.28 124 GLU A C 1
ATOM 985 O O . GLU A 1 124 ? 18.966 -4.182 3.744 1.00 46.28 124 GLU A O 1
ATOM 990 N N . GLU A 1 125 ? 18.920 -5.760 2.169 1.00 52.03 125 GLU A N 1
ATOM 991 C CA . GLU A 1 125 ? 19.227 -4.829 1.097 1.00 52.03 125 GLU A CA 1
ATOM 992 C C . GLU A 1 125 ? 17.952 -4.039 0.799 1.00 52.03 125 GLU A C 1
ATOM 994 O O . GLU A 1 125 ? 16.944 -4.573 0.327 1.00 52.03 125 GLU A O 1
ATOM 999 N N . SER A 1 126 ? 17.975 -2.753 1.161 1.00 56.56 126 SER A N 1
ATOM 1000 C CA . SER A 1 126 ? 16.888 -1.827 0.870 1.00 56.56 126 SER A CA 1
ATOM 1001 C C . SER A 1 126 ? 17.291 -0.863 -0.240 1.00 56.56 126 SER A C 1
ATOM 1003 O O . SER A 1 126 ? 18.085 0.065 -0.038 1.00 56.56 126 SER A O 1
ATOM 1005 N N . PHE A 1 127 ? 16.723 -1.069 -1.424 1.00 66.25 127 PHE A N 1
ATOM 1006 C CA . PHE A 1 127 ? 16.982 -0.235 -2.594 1.00 66.25 127 PHE A CA 1
ATOM 1007 C C . PHE A 1 127 ? 16.023 0.946 -2.610 1.00 66.25 127 PHE A C 1
ATOM 1009 O O . PHE A 1 127 ? 14.828 0.776 -2.377 1.00 66.25 127 PHE A O 1
ATOM 1016 N N . VAL A 1 128 ? 16.526 2.145 -2.899 1.00 66.62 128 VAL A N 1
ATOM 1017 C CA . VAL A 1 128 ? 15.664 3.314 -3.114 1.00 66.62 128 VAL A CA 1
ATOM 1018 C C . VAL A 1 128 ? 14.787 3.043 -4.339 1.00 66.62 128 VAL A C 1
ATOM 1020 O O . VAL A 1 128 ? 15.296 2.663 -5.398 1.00 66.62 128 VAL A O 1
ATOM 1023 N N . ILE A 1 129 ? 13.469 3.208 -4.192 1.00 70.31 129 ILE A N 1
ATOM 1024 C CA . ILE A 1 129 ? 12.542 3.143 -5.324 1.00 70.31 129 ILE A CA 1
ATOM 1025 C C . ILE A 1 129 ? 12.947 4.252 -6.289 1.00 70.31 129 ILE A C 1
ATOM 1027 O O . ILE A 1 129 ? 13.110 5.402 -5.897 1.00 70.31 129 ILE A O 1
ATOM 1031 N N . ASN A 1 130 ? 13.120 3.900 -7.558 1.00 65.50 130 ASN A N 1
ATOM 1032 C CA . ASN A 1 130 ? 13.465 4.828 -8.624 1.00 65.50 130 ASN A CA 1
ATOM 1033 C C . ASN A 1 130 ? 12.612 4.533 -9.868 1.00 65.50 130 ASN A C 1
ATOM 1035 O O . ASN A 1 130 ? 11.811 3.593 -9.898 1.00 65.50 130 ASN A O 1
ATOM 1039 N N . SER A 1 131 ? 12.800 5.327 -10.919 1.00 61.88 131 SER A N 1
ATOM 1040 C CA . SER A 1 131 ? 12.027 5.222 -12.160 1.00 61.88 131 SER A CA 1
ATOM 1041 C C . SER A 1 131 ? 12.170 3.878 -12.894 1.00 61.88 131 SER A C 1
ATOM 1043 O O . SER A 1 131 ? 11.288 3.531 -13.679 1.00 61.88 131 SER A O 1
ATOM 1045 N N . TYR A 1 132 ? 13.224 3.092 -12.637 1.00 64.06 132 TYR A N 1
ATOM 1046 C CA . TYR A 1 132 ? 13.383 1.749 -13.208 1.00 64.06 132 TYR A CA 1
ATOM 1047 C C . TYR A 1 132 ? 12.362 0.763 -12.624 1.00 64.06 132 TYR A C 1
ATOM 1049 O O . TYR A 1 132 ? 11.722 0.024 -13.372 1.00 64.06 132 TYR A O 1
ATOM 1057 N N . TRP A 1 133 ? 12.144 0.798 -11.307 1.00 62.75 133 TRP A N 1
ATOM 1058 C CA . TRP A 1 133 ? 11.170 -0.067 -10.630 1.00 62.75 133 TRP A CA 1
ATOM 1059 C C . TRP A 1 133 ? 9.724 0.275 -11.006 1.00 62.75 133 TRP A C 1
ATOM 1061 O O . TRP A 1 133 ? 8.910 -0.629 -11.184 1.00 62.75 133 TRP A O 1
ATOM 1071 N N . LEU A 1 134 ? 9.431 1.558 -11.261 1.00 61.16 134 LEU A N 1
ATOM 1072 C CA . LEU A 1 134 ? 8.118 2.001 -11.750 1.00 61.16 134 LEU A CA 1
ATOM 1073 C C . LEU A 1 134 ? 7.678 1.296 -13.037 1.00 61.16 134 LEU A C 1
ATOM 1075 O O . LEU A 1 134 ? 6.497 0.989 -13.206 1.00 61.16 134 LEU A O 1
ATOM 1079 N N . ARG A 1 135 ? 8.628 1.028 -13.940 1.00 58.03 135 ARG A N 1
ATOM 1080 C CA . ARG A 1 135 ? 8.347 0.362 -15.218 1.00 58.03 135 ARG A CA 1
ATOM 1081 C C . ARG A 1 135 ? 7.951 -1.099 -15.029 1.00 58.03 135 ARG A C 1
ATOM 1083 O O . ARG A 1 135 ? 7.148 -1.597 -15.808 1.00 58.03 135 ARG A O 1
ATOM 1090 N N . LYS A 1 136 ? 8.486 -1.772 -14.004 1.00 59.66 136 LYS A N 1
ATOM 1091 C CA . LYS A 1 136 ? 8.167 -3.177 -13.710 1.00 59.66 136 LYS A CA 1
ATOM 1092 C C . LYS A 1 136 ? 6.803 -3.345 -13.047 1.00 59.66 136 LYS A C 1
ATOM 1094 O O . LYS A 1 136 ? 6.151 -4.352 -13.270 1.00 59.66 136 LYS A O 1
ATOM 1099 N N . TRP A 1 137 ? 6.369 -2.370 -12.253 1.00 63.62 137 TRP A N 1
ATOM 1100 C CA . TRP A 1 137 ? 5.147 -2.475 -11.446 1.00 63.62 137 TRP A CA 1
ATOM 1101 C C . TRP A 1 137 ? 3.911 -1.832 -12.100 1.00 63.62 137 TRP A C 1
ATOM 1103 O O . TRP A 1 137 ? 2.896 -1.649 -11.440 1.00 63.62 137 TRP A O 1
ATOM 1113 N N . ASN A 1 138 ? 3.977 -1.480 -13.391 1.00 57.34 138 ASN A N 1
ATOM 1114 C CA . ASN A 1 138 ? 2.888 -0.826 -14.133 1.00 57.34 138 ASN A CA 1
ATOM 1115 C C . ASN A 1 138 ? 2.325 0.424 -13.417 1.00 57.34 138 ASN A C 1
ATOM 1117 O O . ASN A 1 138 ? 1.120 0.598 -13.225 1.00 57.34 138 ASN A O 1
ATOM 1121 N N . LEU A 1 139 ? 3.232 1.304 -12.990 1.00 64.88 139 LEU A N 1
ATOM 1122 C CA . LEU A 1 139 ? 2.938 2.471 -12.157 1.00 64.88 139 LEU A CA 1
ATOM 1123 C C . LEU A 1 139 ? 2.584 3.706 -12.985 1.00 64.88 139 LEU A C 1
ATOM 1125 O O . LEU A 1 139 ? 3.284 4.721 -12.956 1.00 64.88 139 LEU A O 1
ATOM 1129 N N . ALA A 1 140 ? 1.497 3.604 -13.753 1.00 68.62 140 ALA A N 1
ATOM 1130 C CA . ALA A 1 140 ? 0.999 4.700 -14.576 1.00 68.62 140 ALA A CA 1
ATOM 1131 C C . ALA A 1 140 ? 0.808 5.980 -13.744 1.00 68.62 140 ALA A C 1
ATOM 1133 O O . ALA A 1 140 ? 0.188 5.966 -12.678 1.00 68.62 140 ALA A O 1
ATOM 1134 N N . SER A 1 141 ? 1.342 7.092 -14.255 1.00 79.81 141 SER A N 1
ATOM 1135 C CA . SER A 1 141 ? 1.235 8.424 -13.643 1.00 79.81 141 SER A CA 1
ATOM 1136 C C . SER A 1 141 ? 1.808 8.543 -12.224 1.00 79.81 141 SER A C 1
ATOM 1138 O O . SER A 1 141 ? 1.439 9.464 -11.498 1.00 79.81 141 SER A O 1
ATOM 1140 N N . CYS A 1 142 ? 2.709 7.646 -11.818 1.00 82.75 142 CYS A N 1
ATOM 1141 C CA . CYS A 1 142 ? 3.399 7.759 -10.537 1.00 82.75 142 CYS A CA 1
ATOM 1142 C C . CYS A 1 142 ? 4.604 8.697 -10.614 1.00 82.75 142 CYS A C 1
ATOM 1144 O O . CYS A 1 142 ? 5.306 8.756 -11.626 1.00 82.75 142 CYS A O 1
ATOM 1146 N N . THR A 1 143 ? 4.886 9.381 -9.508 1.00 84.50 143 THR A N 1
ATOM 1147 C CA . THR A 1 143 ? 6.091 10.203 -9.347 1.00 84.50 143 THR A CA 1
ATOM 1148 C C . THR A 1 143 ? 7.001 9.595 -8.295 1.00 84.50 143 THR A C 1
ATOM 1150 O O . THR A 1 143 ? 6.526 9.108 -7.271 1.00 84.50 143 THR A O 1
ATOM 1153 N N . VAL A 1 144 ? 8.310 9.640 -8.532 1.00 82.19 144 VAL A N 1
ATOM 1154 C CA . VAL A 1 144 ? 9.316 9.174 -7.574 1.00 82.19 144 VAL A CA 1
ATOM 1155 C C . VAL A 1 144 ? 10.361 10.260 -7.382 1.00 82.19 144 VAL A C 1
ATOM 1157 O O . VAL A 1 144 ? 10.904 10.767 -8.361 1.00 82.19 144 VAL A O 1
ATOM 1160 N N . SER A 1 145 ? 10.643 10.583 -6.126 1.00 83.25 145 SER A N 1
ATOM 1161 C CA . SER A 1 145 ? 11.729 11.460 -5.697 1.00 83.25 145 SER A CA 1
ATOM 1162 C C . SER A 1 145 ? 12.518 10.763 -4.589 1.00 83.25 145 SER A C 1
ATOM 1164 O O . SER A 1 145 ? 11.955 10.053 -3.754 1.00 83.25 145 SER A O 1
ATOM 1166 N N . ASP A 1 146 ? 13.831 10.953 -4.575 1.00 74.94 146 ASP A N 1
ATOM 1167 C CA . ASP A 1 146 ? 14.716 10.503 -3.500 1.00 74.94 146 ASP A CA 1
ATOM 1168 C C . ASP A 1 146 ? 14.602 11.372 -2.232 1.00 74.94 146 ASP A C 1
ATOM 1170 O O . ASP A 1 146 ? 15.066 10.947 -1.174 1.00 74.94 146 ASP A O 1
ATOM 1174 N N . GLY A 1 147 ? 13.901 12.511 -2.307 1.00 65.94 147 GLY A N 1
ATOM 1175 C CA . GLY A 1 147 ? 13.655 13.443 -1.201 1.00 65.94 147 GLY A CA 1
ATOM 1176 C C . GLY A 1 147 ? 14.797 14.422 -0.927 1.00 65.94 147 GLY A C 1
ATOM 1177 O O . GLY A 1 147 ? 14.789 15.045 0.135 1.00 65.94 147 GLY A O 1
ATOM 1178 N N . ASN A 1 148 ? 15.745 14.544 -1.862 1.00 52.47 148 ASN A N 1
ATOM 1179 C CA . ASN A 1 148 ? 16.804 15.555 -1.852 1.00 52.47 148 ASN A CA 1
ATOM 1180 C C . ASN A 1 148 ? 16.441 16.774 -2.706 1.00 52.47 148 ASN A C 1
ATOM 1182 O O . ASN A 1 148 ? 15.719 16.606 -3.716 1.00 52.47 148 ASN A O 1
#

pLDDT: mean 76.35, std 14.97, range [34.5, 96.56]

Foldseek 3Di:
DQEDPADEAECEADADDPHAYDDAYEYENYEPPDEAEDYEHDAAHEYYCYEDAQAYELYEYENYEYENYERYEDQRRQANAAQELYEYAQYEAEDHDLPRNAHAHENYEEELYWYFYDDDDPDGDTHGDDPVVCVSRVHHNYYYYNND

Sequence (148 aa):
CDLVEALNFHRMKLALRDVRITKPCDFVDVEFVEKVSDIAFPRKSRFRQVRFKDGIERCIASCCHFEGCNLGYGQDAVAACLLTHCHFQSCRFPFLEADSPVANLSGSNFVSCRIQWSGQFPHEESFVINSYWLRKWNLASCTVSDGN